Protein AF-A0A847P3S5-F1 (afdb_monomer)

Nearest PDB structures (foldseek):
  4bum-assembly1_X-2  TM=8.223E-01  e=2.031E+00  Danio rerio
  6tir-assembly1_A  TM=7.947E-01  e=7.097E+00  Homo sapiens
  2ess-assembly1_A-2  TM=5.194E-01  e=7.913E+00  Bacteroides thetaiotaomicron VPI-5482
  9hag-assembly1_A  TM=4.381E-01  e=9.836E+00  synthetic construct

Mean predicted aligned error: 4.7 Å

Secondary structure (DSSP, 8-state):
-EEEEEEE-SSSEEEEEEEEEETTEEEEEEEEEEEEETTEEEEEEEETTS-EEEEEEE-----

Sequence (63 aa):
IAVTVGKDITRRLRTKYTVESEASVIVQRATAEYRILQDLLLSGYQDTRGVNGAELRFIWERR

pLDDT: mean 91.34, std 7.03, range [59.41, 96.88]

Foldseek 3Di:
DKDKDKDDPDPFKIKIWMWDDDDHDTKIKIKIWGDPDPFWIKMWMAIPVGDIDIDIGGHDDDD

Structure (mmCIF, N/CA/C/O backbone):
data_AF-A0A847P3S5-F1
#
_entry.id   AF-A0A847P3S5-F1
#
loop_
_atom_site.group_PDB
_atom_site.id
_atom_site.type_symbol
_atom_site.label_atom_id
_atom_site.label_alt_id
_atom_site.label_comp_id
_atom_site.label_asym_id
_atom_site.label_entity_id
_atom_site.label_seq_id
_atom_site.pdbx_PDB_ins_code
_atom_site.Cartn_x
_atom_site.Cartn_y
_atom_site.Cartn_z
_atom_site.occupancy
_atom_site.B_iso_or_equiv
_atom_site.auth_seq_id
_atom_site.auth_comp_id
_atom_site.auth_asym_id
_atom_site.auth_atom_id
_atom_site.pdbx_PDB_model_num
ATOM 1 N N . ILE A 1 1 ? 15.613 -6.789 -5.397 1.00 78.00 1 ILE A N 1
ATOM 2 C CA . ILE A 1 1 ? 15.729 -6.141 -4.058 1.00 78.00 1 ILE A CA 1
ATOM 3 C C . ILE A 1 1 ? 14.593 -5.140 -3.932 1.00 78.00 1 ILE A C 1
ATOM 5 O O . ILE A 1 1 ? 14.392 -4.389 -4.877 1.00 78.00 1 ILE A O 1
ATOM 9 N N . ALA A 1 2 ? 13.860 -5.138 -2.817 1.00 87.00 2 ALA A N 1
ATOM 10 C CA . ALA A 1 2 ? 12.749 -4.218 -2.579 1.00 87.00 2 ALA A CA 1
ATOM 11 C C . ALA A 1 2 ? 12.967 -3.447 -1.272 1.00 87.00 2 ALA A C 1
ATOM 13 O O . ALA A 1 2 ? 13.318 -4.043 -0.254 1.00 87.00 2 ALA A O 1
ATOM 14 N N . VAL A 1 3 ? 12.772 -2.132 -1.307 1.00 92.75 3 VAL A N 1
ATOM 15 C CA . VAL A 1 3 ? 12.862 -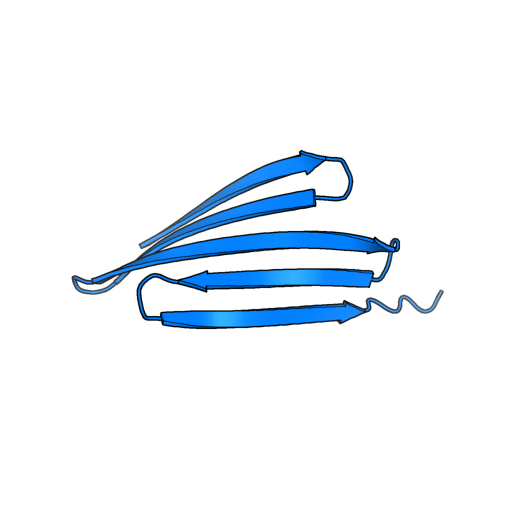1.248 -0.1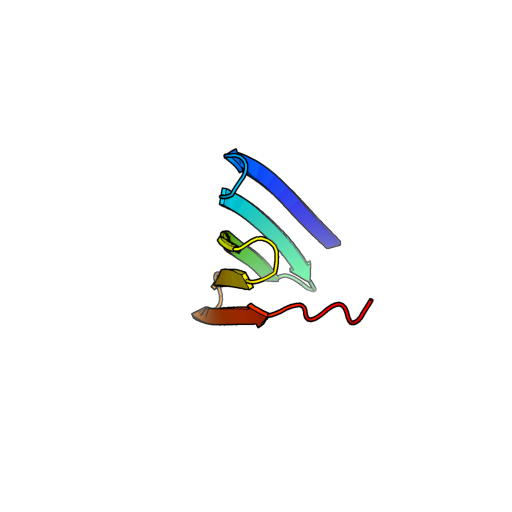41 1.00 92.75 3 VAL A CA 1
ATOM 16 C C . VAL A 1 3 ? 11.547 -0.501 -0.009 1.00 92.75 3 VAL A C 1
ATOM 18 O O . VAL A 1 3 ? 11.153 0.215 -0.926 1.00 92.75 3 VAL A O 1
ATOM 21 N N . THR A 1 4 ? 10.888 -0.631 1.140 1.00 94.25 4 THR A N 1
ATOM 22 C CA . THR A 1 4 ? 9.671 0.121 1.455 1.00 94.25 4 THR A CA 1
ATOM 23 C C . THR A 1 4 ? 9.954 1.127 2.556 1.00 94.25 4 THR A C 1
ATOM 25 O O . THR A 1 4 ? 10.389 0.769 3.648 1.00 94.25 4 THR A O 1
ATOM 28 N N . VAL A 1 5 ? 9.642 2.388 2.284 1.00 94.75 5 VAL A N 1
ATOM 29 C CA . VAL A 1 5 ? 9.670 3.474 3.258 1.00 94.75 5 VAL A CA 1
ATOM 30 C C . VAL A 1 5 ? 8.237 3.902 3.527 1.00 94.75 5 VAL A C 1
ATOM 32 O O . VAL A 1 5 ? 7.509 4.279 2.612 1.00 94.75 5 VAL A O 1
ATOM 35 N N . GLY A 1 6 ? 7.818 3.823 4.785 1.00 94.62 6 GLY A N 1
ATOM 36 C CA . GLY A 1 6 ? 6.493 4.245 5.225 1.00 94.62 6 GLY A CA 1
ATOM 37 C C . GLY A 1 6 ? 6.573 5.437 6.166 1.00 94.62 6 GLY A C 1
ATOM 38 O O . GLY A 1 6 ? 7.490 5.521 6.981 1.00 94.62 6 GLY A O 1
ATOM 39 N N . LYS A 1 7 ? 5.591 6.335 6.088 1.00 95.88 7 LYS A N 1
ATOM 40 C CA . LYS A 1 7 ? 5.403 7.406 7.065 1.00 95.88 7 LYS A CA 1
ATOM 41 C C . LYS A 1 7 ? 3.946 7.492 7.494 1.00 95.88 7 LYS A C 1
ATOM 43 O O . LYS A 1 7 ? 3.046 7.642 6.668 1.00 95.88 7 LYS A O 1
ATOM 48 N N . ASP A 1 8 ? 3.735 7.453 8.804 1.00 96.06 8 ASP A N 1
ATOM 49 C CA . ASP A 1 8 ? 2.469 7.839 9.414 1.00 96.06 8 ASP A CA 1
ATOM 50 C C . ASP A 1 8 ? 2.404 9.369 9.457 1.00 96.06 8 ASP A C 1
ATOM 52 O O . AS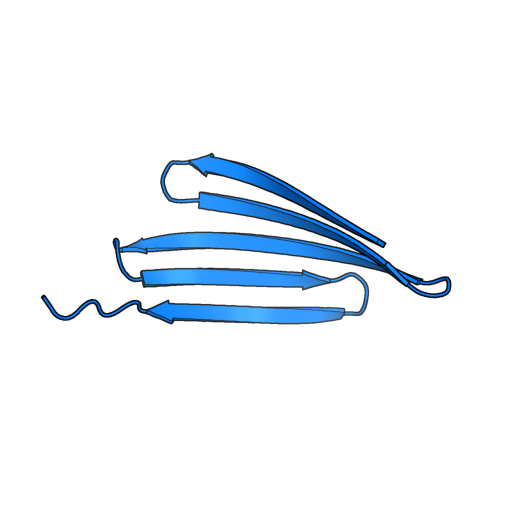P A 1 8 ? 3.159 10.023 10.174 1.00 96.06 8 ASP A O 1
ATOM 56 N N . ILE A 1 9 ? 1.541 9.948 8.621 1.00 94.50 9 ILE A N 1
ATOM 57 C CA . ILE A 1 9 ? 1.345 11.402 8.530 1.00 94.50 9 ILE A CA 1
ATOM 58 C C . ILE A 1 9 ? 0.383 11.859 9.625 1.00 94.50 9 ILE A C 1
ATOM 60 O O . ILE A 1 9 ? 0.578 12.895 10.252 1.00 94.50 9 ILE A O 1
ATOM 64 N N . THR A 1 10 ? -0.659 11.064 9.865 1.00 93.94 10 THR A N 1
ATOM 65 C CA . THR A 1 10 ? -1.600 11.245 10.971 1.00 93.94 10 THR A CA 1
ATOM 66 C C . THR A 1 10 ? -1.981 9.879 11.540 1.00 93.94 10 THR A C 1
ATOM 68 O O . THR A 1 10 ? -1.662 8.843 10.963 1.00 93.94 10 THR A O 1
ATOM 71 N N . ARG A 1 11 ? -2.773 9.849 12.621 1.00 91.81 11 ARG A N 1
ATOM 72 C CA . ARG A 1 11 ? -3.333 8.600 13.177 1.00 91.81 11 ARG A CA 1
ATOM 73 C C . ARG A 1 11 ? -4.163 7.784 12.167 1.00 91.81 11 ARG A C 1
ATOM 75 O 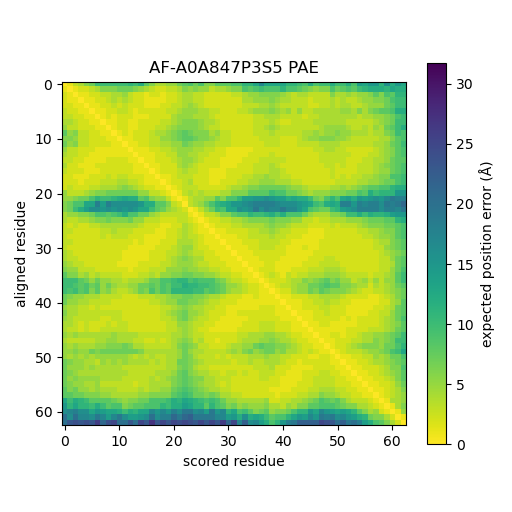O . ARG A 1 11 ? -4.397 6.593 12.382 1.00 91.81 11 ARG A O 1
ATOM 82 N N . ARG A 1 12 ? -4.667 8.426 11.106 1.00 93.81 12 ARG A N 1
ATOM 83 C CA . ARG A 1 12 ? -5.527 7.809 10.084 1.00 93.81 12 ARG A CA 1
ATOM 84 C C . ARG A 1 12 ? -4.905 7.771 8.690 1.00 93.81 12 ARG A C 1
ATOM 86 O O . ARG A 1 12 ? -5.429 7.044 7.862 1.00 93.81 12 ARG A O 1
ATOM 93 N N . LEU A 1 13 ? -3.837 8.522 8.424 1.00 94.31 13 LEU A N 1
ATOM 94 C CA . LEU A 1 13 ? -3.228 8.638 7.097 1.00 94.31 13 LEU A CA 1
ATOM 95 C C . LEU A 1 13 ? -1.787 8.139 7.126 1.00 94.31 13 LEU A C 1
ATOM 97 O O . LEU A 1 13 ? -0.953 8.690 7.849 1.00 94.31 13 LEU A O 1
ATOM 101 N N . ARG A 1 14 ? -1.500 7.160 6.272 1.00 96.50 14 ARG A N 1
ATOM 102 C CA . ARG A 1 14 ? -0.167 6.613 6.039 1.00 96.50 14 ARG A CA 1
ATOM 103 C C . ARG A 1 14 ? 0.175 6.710 4.564 1.00 96.50 14 ARG A C 1
ATOM 105 O O . ARG A 1 14 ? -0.661 6.443 3.705 1.00 96.50 14 ARG A O 1
ATOM 112 N N . THR A 1 15 ? 1.421 7.045 4.272 1.00 96.06 15 THR A N 1
ATOM 113 C CA . THR A 1 15 ? 1.975 6.933 2.924 1.00 96.06 15 THR A CA 1
ATOM 114 C C . THR A 1 15 ? 3.098 5.911 2.923 1.00 96.06 15 THR A C 1
ATOM 116 O O . THR A 1 15 ? 3.841 5.778 3.898 1.00 96.06 15 THR A O 1
ATOM 119 N N . LYS A 1 16 ? 3.201 5.146 1.840 1.00 96.69 16 LYS A N 1
ATOM 120 C CA . LYS A 1 16 ? 4.270 4.177 1.612 1.00 96.69 16 LYS A CA 1
ATOM 121 C C . LYS A 1 16 ? 4.866 4.419 0.238 1.00 96.69 16 LYS A C 1
ATOM 123 O O . LYS A 1 16 ? 4.144 4.675 -0.722 1.00 96.69 16 LYS A O 1
ATOM 128 N N . TYR A 1 17 ? 6.178 4.306 0.157 1.00 94.38 17 TYR A N 1
ATOM 129 C CA . TYR A 1 17 ? 6.921 4.326 -1.085 1.00 94.38 17 TYR A CA 1
ATOM 130 C C . TYR A 1 17 ? 7.754 3.060 -1.161 1.00 94.38 17 TYR A C 1
ATOM 132 O O . TYR A 1 17 ? 8.558 2.801 -0.268 1.00 94.38 17 TYR A O 1
ATOM 140 N N . THR A 1 18 ? 7.536 2.254 -2.190 1.00 94.50 18 THR A N 1
ATOM 141 C CA . THR A 1 18 ? 8.278 1.014 -2.408 1.00 94.50 18 THR A CA 1
ATOM 142 C C . THR A 1 18 ? 9.103 1.147 -3.671 1.00 94.50 18 THR A C 1
ATOM 144 O O . THR A 1 18 ? 8.571 1.504 -4.718 1.00 94.50 18 THR A O 1
ATOM 147 N N . VAL A 1 19 ? 10.398 0.875 -3.567 1.00 93.69 19 VAL A N 1
ATOM 148 C CA . VAL A 1 19 ? 11.324 0.820 -4.696 1.00 93.69 19 VAL A CA 1
ATOM 149 C C . VAL A 1 19 ? 11.765 -0.622 -4.864 1.00 93.69 19 VAL A C 1
ATOM 151 O O . VAL A 1 19 ? 12.374 -1.199 -3.965 1.00 93.69 19 VAL A O 1
ATOM 154 N N . GLU A 1 20 ? 11.454 -1.194 -6.016 1.00 91.75 20 GLU A N 1
ATOM 155 C CA . GLU A 1 20 ? 11.793 -2.561 -6.390 1.00 91.75 20 GLU A CA 1
ATOM 156 C C . GLU A 1 20 ? 12.781 -2.523 -7.554 1.00 91.75 20 GLU A C 1
ATOM 158 O O . GLU A 1 20 ? 12.600 -1.783 -8.519 1.00 91.75 20 GLU A O 1
ATOM 163 N N . SER A 1 21 ? 13.847 -3.309 -7.447 1.00 87.25 21 SER A N 1
ATOM 164 C CA . SER A 1 21 ? 14.827 -3.521 -8.509 1.00 87.25 21 SER A CA 1
ATOM 165 C C . SER A 1 21 ? 14.871 -5.007 -8.848 1.00 87.25 21 SER A C 1
ATOM 167 O O . SER A 1 21 ? 15.281 -5.826 -8.013 1.00 87.25 21 SER A O 1
ATOM 169 N N . GLU A 1 22 ? 14.426 -5.337 -10.059 1.00 82.25 22 GLU A N 1
ATOM 170 C CA . GLU A 1 22 ? 14.505 -6.665 -10.671 1.00 82.25 22 GLU A CA 1
ATOM 171 C C . GLU A 1 22 ? 15.130 -6.550 -12.061 1.00 82.25 22 GLU A C 1
ATOM 173 O O . GLU A 1 22 ? 14.679 -5.746 -12.870 1.00 82.25 22 GLU A O 1
ATOM 178 N N . ALA A 1 23 ? 16.160 -7.361 -12.332 1.00 71.44 23 ALA A N 1
ATOM 179 C CA . ALA A 1 23 ? 16.687 -7.651 -13.673 1.00 71.44 23 ALA A CA 1
ATOM 180 C C . ALA A 1 23 ? 16.744 -6.447 -14.648 1.00 71.44 23 ALA A C 1
ATOM 182 O O . ALA A 1 23 ? 16.338 -6.562 -15.802 1.00 71.44 23 ALA A O 1
ATOM 183 N N . SER A 1 24 ? 17.270 -5.307 -14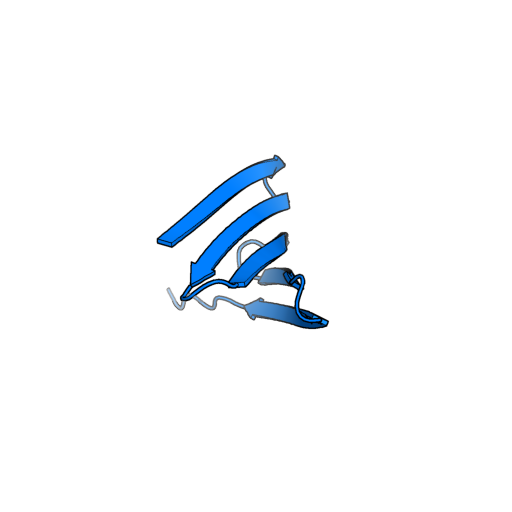.174 1.00 77.19 24 SER A N 1
ATOM 184 C CA . SER A 1 24 ? 17.451 -4.035 -14.907 1.00 77.19 24 SER A CA 1
ATOM 185 C C . SER A 1 24 ? 16.249 -3.083 -14.990 1.00 77.19 24 SER A C 1
ATOM 187 O O . SER A 1 24 ? 16.347 -2.052 -15.655 1.00 77.19 24 SER A O 1
ATOM 189 N N . VAL A 1 25 ? 15.151 -3.344 -14.277 1.00 81.81 25 VAL A N 1
ATOM 190 C CA . VAL A 1 25 ? 14.013 -2.420 -14.160 1.00 81.81 25 VAL A CA 1
ATOM 191 C C . VAL A 1 25 ? 13.872 -1.936 -12.719 1.00 81.81 25 VAL A C 1
ATOM 193 O O . VAL A 1 25 ? 13.801 -2.733 -11.783 1.00 81.81 25 VAL A O 1
ATOM 196 N N . ILE A 1 26 ? 13.809 -0.612 -12.550 1.00 89.31 26 ILE A N 1
ATOM 197 C CA . ILE A 1 26 ? 13.466 0.031 -11.279 1.00 89.31 26 ILE A CA 1
ATOM 198 C C . ILE A 1 26 ? 11.981 0.385 -11.314 1.00 89.31 26 ILE A C 1
ATOM 200 O O . ILE A 1 26 ? 11.552 1.249 -12.082 1.00 89.31 26 ILE A O 1
ATOM 204 N N . VAL A 1 27 ? 11.200 -0.267 -10.462 1.00 92.69 27 VAL A N 1
ATOM 205 C CA . VAL A 1 27 ? 9.781 0.029 -10.266 1.00 92.69 27 VAL A CA 1
ATOM 206 C C . VAL A 1 27 ? 9.632 0.813 -8.977 1.00 92.69 27 VAL A C 1
ATOM 208 O O . VAL A 1 27 ? 10.103 0.392 -7.924 1.00 92.69 27 VAL A O 1
ATOM 211 N N . GLN A 1 28 ? 8.973 1.964 -9.052 1.00 93.81 28 GLN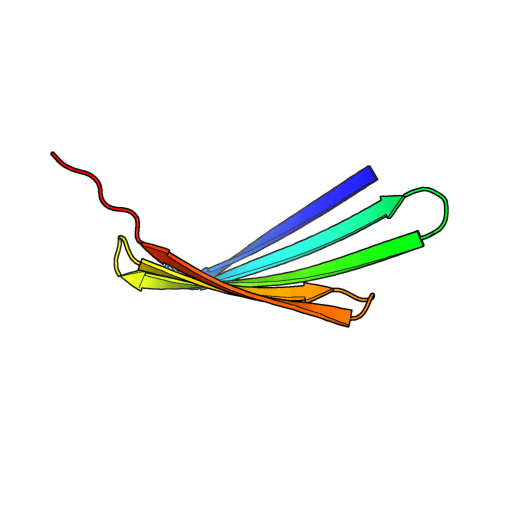 A N 1
ATOM 212 C CA . GLN A 1 28 ? 8.651 2.755 -7.871 1.00 93.81 28 GLN A CA 1
ATOM 213 C C . GLN A 1 28 ? 7.140 2.777 -7.706 1.00 93.81 28 GLN A C 1
ATOM 215 O O . GLN A 1 28 ? 6.425 3.077 -8.660 1.00 93.81 28 GLN A O 1
ATOM 220 N N . ARG A 1 29 ? 6.658 2.445 -6.510 1.00 95.19 29 ARG A N 1
ATOM 221 C CA . ARG A 1 29 ? 5.240 2.395 -6.161 1.00 95.19 29 ARG A CA 1
ATOM 222 C C . ARG A 1 29 ? 4.955 3.320 -4.992 1.00 95.19 29 ARG A C 1
ATOM 224 O O . ARG A 1 29 ? 5.466 3.112 -3.893 1.00 95.19 29 ARG A O 1
ATOM 231 N N . ALA A 1 30 ? 4.090 4.297 -5.224 1.00 96.06 30 ALA A N 1
ATOM 232 C CA . ALA A 1 30 ? 3.517 5.131 -4.182 1.00 96.06 30 ALA A CA 1
ATOM 233 C C . ALA A 1 30 ? 2.164 4.555 -3.758 1.00 96.06 30 ALA A C 1
ATOM 235 O O . ALA A 1 30 ? 1.326 4.240 -4.602 1.00 96.06 30 ALA A O 1
ATOM 236 N N . THR A 1 31 ? 1.944 4.447 -2.453 1.00 96.88 31 THR A N 1
ATOM 237 C CA . THR A 1 31 ? 0.682 4.006 -1.860 1.00 96.88 31 THR A CA 1
ATOM 238 C C . THR A 1 31 ? 0.252 5.001 -0.792 1.00 96.88 31 THR A C 1
ATOM 240 O O . THR A 1 31 ? 1.048 5.392 0.063 1.00 96.88 31 THR A O 1
ATOM 243 N N . ALA A 1 32 ? -1.016 5.389 -0.814 1.00 96.69 32 ALA A N 1
ATOM 244 C CA . ALA A 1 32 ? -1.651 6.166 0.240 1.00 96.69 32 ALA A CA 1
ATOM 245 C C . ALA A 1 32 ? -2.752 5.327 0.886 1.00 96.69 32 ALA A C 1
ATOM 247 O O . ALA A 1 32 ? -3.559 4.714 0.192 1.00 96.69 32 ALA A O 1
ATOM 248 N N . GLU A 1 33 ? -2.782 5.300 2.212 1.00 96.44 33 GLU A N 1
ATOM 249 C CA . GLU A 1 33 ? -3.740 4.538 3.007 1.00 96.44 33 GLU A CA 1
ATOM 250 C C . GLU A 1 33 ? -4.446 5.484 3.977 1.00 96.44 33 GLU A C 1
ATOM 252 O O . GLU A 1 33 ? -3.801 6.184 4.761 1.00 96.44 33 GLU A O 1
ATOM 257 N N . TYR A 1 34 ? -5.775 5.486 3.946 1.00 95.88 34 TYR A N 1
ATOM 258 C CA . TYR A 1 34 ? -6.621 6.269 4.829 1.00 95.88 34 TYR A CA 1
ATOM 259 C C . TYR A 1 34 ? -7.593 5.374 5.595 1.00 95.88 34 TYR A C 1
ATOM 261 O O . TYR A 1 34 ? -8.397 4.639 5.022 1.00 95.88 34 TYR A O 1
ATOM 269 N N . ARG A 1 35 ? -7.546 5.461 6.922 1.00 94.75 35 ARG A N 1
ATOM 270 C CA . ARG A 1 35 ? -8.460 4.764 7.824 1.00 94.75 35 ARG A CA 1
ATOM 271 C C . ARG A 1 35 ? -9.723 5.598 8.025 1.00 94.75 35 ARG A C 1
ATOM 273 O O . ARG A 1 35 ? -9.690 6.602 8.739 1.00 94.75 35 ARG A O 1
ATOM 280 N N . ILE A 1 36 ? -10.826 5.158 7.423 1.00 91.81 36 ILE A N 1
ATOM 281 C CA . ILE A 1 36 ? -12.139 5.810 7.526 1.00 91.81 36 ILE A CA 1
ATOM 282 C C . ILE A 1 36 ? -12.757 5.501 8.897 1.00 91.81 36 ILE A C 1
ATOM 284 O O . ILE A 1 36 ? -13.068 6.413 9.663 1.00 91.81 36 ILE A O 1
ATOM 288 N N . LEU A 1 37 ? -12.857 4.212 9.232 1.00 88.81 37 LEU A N 1
ATOM 289 C CA . LEU A 1 37 ? -13.306 3.685 10.529 1.00 88.81 37 LEU A CA 1
ATOM 290 C C . LEU A 1 37 ? -12.234 2.741 11.084 1.00 88.81 37 LEU A C 1
ATOM 292 O O . LEU A 1 37 ? -11.296 2.414 10.363 1.00 88.81 37 LEU A O 1
ATOM 296 N N . GLN A 1 38 ? -12.345 2.297 12.342 1.00 86.31 38 GLN A N 1
ATOM 297 C CA . GLN A 1 38 ? -11.388 1.327 12.912 1.00 86.31 38 GLN A CA 1
ATOM 298 C C . GLN A 1 38 ? -11.173 0.118 11.992 1.00 86.31 38 GLN A C 1
ATOM 300 O O . GLN A 1 38 ? -10.030 -0.279 11.769 1.00 86.31 38 GLN A O 1
ATOM 305 N N . ASP A 1 39 ? -12.259 -0.326 11.371 1.00 90.44 39 ASP A N 1
ATOM 306 C CA . ASP A 1 39 ? -12.341 -1.547 10.580 1.00 90.44 39 ASP A CA 1
ATOM 307 C C . ASP A 1 39 ? -12.407 -1.300 9.068 1.00 90.44 39 ASP A C 1
ATOM 309 O O . ASP A 1 39 ? -12.459 -2.248 8.291 1.00 90.44 39 ASP A O 1
ATOM 313 N N . LEU A 1 40 ? -12.414 -0.036 8.624 1.00 93.38 40 LEU A N 1
ATOM 314 C CA . LEU A 1 40 ? -12.526 0.324 7.208 1.00 93.38 40 LEU A CA 1
ATOM 315 C C . LEU A 1 40 ? -11.315 1.136 6.750 1.00 93.38 40 LEU A C 1
ATOM 317 O O . LEU A 1 40 ? -11.124 2.290 7.153 1.00 93.38 40 LEU A O 1
ATOM 321 N N . LEU A 1 41 ? -10.530 0.539 5.859 1.00 95.38 41 LEU A N 1
ATOM 322 C CA . LEU A 1 41 ? -9.356 1.135 5.238 1.00 95.38 41 LEU A CA 1
ATOM 323 C C . LEU A 1 41 ? -9.615 1.364 3.748 1.00 95.38 41 LEU A C 1
ATOM 325 O O . LEU A 1 41 ? -9.992 0.445 3.027 1.00 95.38 41 LEU A O 1
ATOM 329 N N . LEU A 1 42 ? -9.360 2.581 3.286 1.00 96.25 42 LEU A N 1
ATOM 330 C CA . LEU A 1 42 ? -9.230 2.900 1.871 1.00 96.25 42 LEU A CA 1
ATOM 331 C C . LEU A 1 42 ? -7.745 3.009 1.543 1.00 96.25 42 LEU A C 1
ATOM 333 O O . LEU A 1 42 ? -6.997 3.659 2.271 1.00 96.25 42 LEU A O 1
ATOM 337 N N . SER A 1 43 ? -7.311 2.416 0.441 1.00 96.25 43 SER A N 1
ATOM 338 C CA . SER A 1 43 ? -5.970 2.626 -0.084 1.00 96.25 43 SER A CA 1
ATOM 339 C C . SER A 1 43 ? -5.987 2.862 -1.585 1.00 96.25 43 SER A C 1
ATOM 341 O O . SER A 1 43 ? -6.882 2.412 -2.295 1.00 96.25 43 SER A O 1
ATOM 343 N N . GLY A 1 44 ? -4.996 3.600 -2.062 1.00 96.88 44 GLY A N 1
ATOM 344 C CA . GLY A 1 44 ? -4.743 3.817 -3.477 1.00 96.88 44 GLY A CA 1
ATOM 345 C C . GLY A 1 44 ? -3.260 3.674 -3.751 1.00 96.88 44 GLY A C 1
ATOM 346 O O . GLY A 1 44 ? -2.437 4.028 -2.903 1.00 96.88 44 GLY A O 1
ATOM 347 N N . TYR A 1 45 ? -2.913 3.151 -4.920 1.00 96.44 45 TYR A N 1
ATOM 348 C CA . TYR A 1 45 ? -1.527 3.032 -5.339 1.00 96.44 45 TYR A CA 1
ATOM 349 C C . TYR A 1 45 ? -1.342 3.354 -6.818 1.00 96.44 45 TYR A C 1
ATOM 351 O O . TYR A 1 45 ? -2.247 3.203 -7.639 1.00 96.44 45 TYR A O 1
ATOM 359 N N . GLN A 1 46 ? -0.127 3.772 -7.144 1.00 96.19 46 GLN A N 1
ATOM 360 C CA . GLN A 1 46 ? 0.346 3.974 -8.504 1.00 96.19 46 GLN A CA 1
ATOM 361 C C . GLN A 1 46 ? 1.812 3.561 -8.570 1.00 96.19 46 GLN A C 1
ATOM 363 O O . GLN A 1 46 ? 2.585 3.874 -7.661 1.00 96.19 46 GLN A O 1
ATOM 368 N N . ASP A 1 47 ? 2.195 2.860 -9.635 1.00 94.25 47 ASP A N 1
ATOM 369 C CA . ASP A 1 47 ? 3.591 2.581 -9.946 1.00 94.25 47 ASP A CA 1
ATOM 370 C C . ASP A 1 47 ? 4.056 3.200 -11.271 1.00 94.25 47 ASP A C 1
ATOM 372 O O . ASP A 1 47 ? 3.263 3.637 -12.108 1.00 94.25 47 ASP A O 1
ATOM 376 N N . THR A 1 48 ? 5.376 3.252 -11.451 1.00 92.06 48 THR A N 1
ATOM 377 C CA . THR A 1 48 ? 6.034 3.849 -12.623 1.00 92.06 48 THR A CA 1
ATOM 378 C C . THR A 1 48 ? 5.813 3.090 -13.931 1.00 92.06 48 THR A C 1
ATOM 380 O O . THR A 1 48 ? 6.166 3.605 -14.988 1.00 92.06 48 THR A O 1
ATOM 383 N N . ARG A 1 49 ? 5.221 1.891 -13.897 1.00 91.94 49 ARG A N 1
ATOM 384 C CA . ARG A 1 49 ? 4.869 1.113 -15.097 1.00 91.94 49 ARG A CA 1
ATOM 385 C C . ARG A 1 49 ? 3.439 1.385 -15.562 1.00 91.94 49 ARG A C 1
ATOM 387 O O . ARG A 1 49 ? 2.975 0.753 -16.505 1.00 91.94 49 ARG A O 1
ATOM 394 N N . GLY A 1 50 ? 2.735 2.299 -14.894 1.00 90.06 50 GLY A N 1
ATOM 395 C CA . GLY A 1 50 ? 1.337 2.602 -15.173 1.00 90.06 50 GLY A CA 1
ATOM 396 C C . GLY A 1 50 ? 0.356 1.655 -14.485 1.00 90.06 50 GLY A C 1
ATOM 397 O O . GLY A 1 50 ? -0.837 1.745 -14.761 1.00 90.06 50 GLY A O 1
ATOM 398 N N . VAL A 1 51 ? 0.808 0.782 -13.573 1.00 92.69 51 VAL A N 1
ATOM 399 C CA . VAL A 1 51 ? -0.108 -0.025 -12.759 1.00 92.69 51 VAL A CA 1
ATOM 400 C C . VAL A 1 51 ? -0.612 0.832 -11.609 1.00 92.69 51 VAL A C 1
ATOM 402 O O . VAL A 1 51 ? 0.139 1.247 -10.724 1.00 92.69 51 VAL A O 1
ATOM 405 N N . ASN A 1 52 ? -1.908 1.086 -11.608 1.00 94.44 52 ASN A N 1
ATOM 406 C CA . ASN A 1 52 ? -2.598 1.866 -10.599 1.00 94.44 52 ASN A CA 1
ATOM 407 C C . ASN A 1 52 ? -3.864 1.141 -10.144 1.00 94.44 52 ASN A C 1
ATOM 409 O O . ASN A 1 52 ? -4.359 0.225 -10.800 1.00 94.44 52 ASN A O 1
ATOM 413 N N . GLY A 1 53 ? -4.351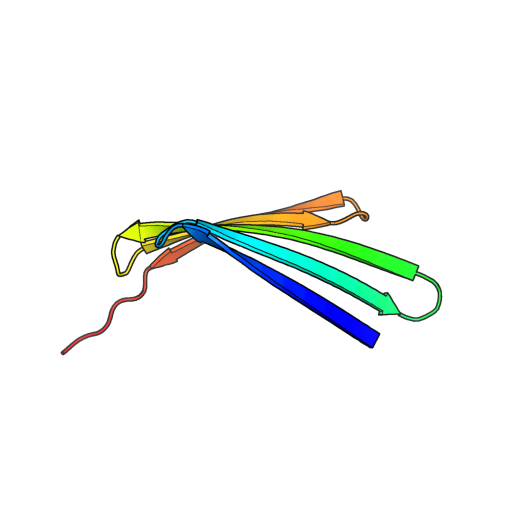 1.514 -8.969 1.00 96.00 53 GLY A N 1
ATOM 414 C CA . GLY A 1 53 ? -5.516 0.873 -8.389 1.00 96.00 53 GLY A CA 1
ATOM 415 C C . GLY A 1 53 ? -5.917 1.493 -7.065 1.00 96.00 53 GLY A C 1
ATOM 416 O O . GLY A 1 53 ? -5.180 2.276 -6.462 1.00 96.00 53 GLY A O 1
ATOM 417 N N . ALA A 1 54 ? -7.107 1.119 -6.619 1.00 95.75 54 ALA A N 1
ATOM 418 C CA . ALA A 1 54 ? -7.621 1.452 -5.306 1.00 95.75 54 ALA A CA 1
ATOM 419 C C . ALA A 1 54 ? -8.225 0.201 -4.668 1.00 95.75 54 ALA A C 1
ATOM 421 O O . ALA A 1 54 ? -8.757 -0.667 -5.358 1.00 95.75 54 ALA A O 1
ATOM 422 N N . GLU A 1 55 ? -8.136 0.117 -3.349 1.00 95.56 55 GLU A N 1
ATOM 423 C CA . GLU A 1 55 ? -8.650 -0.993 -2.559 1.00 95.56 55 GLU A CA 1
ATOM 424 C C . GLU A 1 55 ? -9.444 -0.443 -1.372 1.00 95.56 55 GLU A C 1
ATOM 426 O O . GLU A 1 55 ? -8.981 0.444 -0.651 1.00 95.56 55 GLU A O 1
ATOM 431 N N . LEU A 1 56 ? -10.632 -1.002 -1.146 1.00 95.25 56 LEU A N 1
ATOM 432 C CA . LEU A 1 56 ? -11.384 -0.846 0.094 1.00 95.25 56 LEU A CA 1
ATOM 433 C C . LEU A 1 56 ? -11.293 -2.154 0.875 1.00 95.25 56 LEU A C 1
ATOM 435 O O . LEU A 1 56 ? -11.734 -3.197 0.398 1.00 95.25 56 LEU A O 1
ATOM 439 N N . ARG A 1 57 ? -10.732 -2.094 2.083 1.00 94.50 57 ARG A N 1
ATOM 440 C CA . ARG A 1 57 ? -10.592 -3.240 2.978 1.00 94.50 57 ARG A CA 1
ATOM 441 C C . ARG A 1 57 ? -11.443 -3.038 4.219 1.00 94.50 57 ARG A C 1
ATOM 443 O O . ARG A 1 57 ? -11.206 -2.114 4.996 1.00 94.50 57 ARG A O 1
ATOM 450 N N . PHE A 1 58 ? -12.407 -3.932 4.396 1.00 92.69 58 PHE A N 1
ATOM 451 C CA . PHE A 1 58 ? -13.219 -4.029 5.599 1.00 92.69 58 PHE A CA 1
ATOM 452 C C . PHE A 1 58 ? -12.749 -5.225 6.429 1.00 92.69 58 PHE A C 1
ATOM 454 O O . PHE A 1 58 ? -12.692 -6.344 5.921 1.00 92.69 58 PHE A O 1
ATOM 461 N N . ILE A 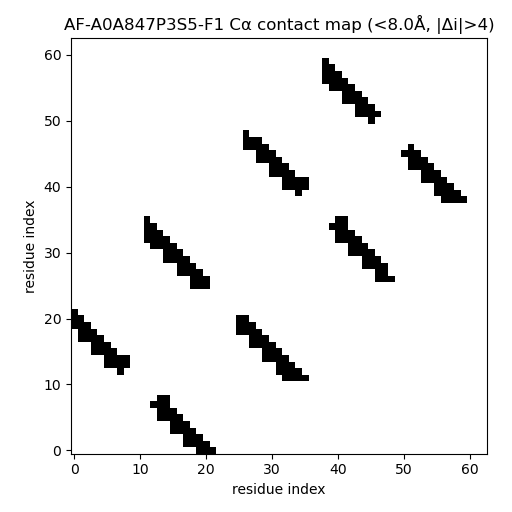1 59 ? -12.381 -4.985 7.683 1.00 87.19 59 ILE A N 1
ATOM 462 C CA . ILE A 1 59 ? -11.937 -6.016 8.620 1.00 87.19 59 ILE A CA 1
ATOM 463 C C . ILE A 1 59 ? -13.089 -6.292 9.578 1.00 87.19 59 ILE A C 1
ATOM 465 O O . ILE A 1 59 ? -13.372 -5.498 10.461 1.00 87.19 59 ILE A O 1
ATOM 469 N N . TRP A 1 60 ? -13.764 -7.425 9.417 1.00 86.75 60 TRP A N 1
ATOM 470 C CA . TRP A 1 60 ? -14.754 -7.861 10.396 1.00 86.75 60 TRP A CA 1
ATOM 471 C C . TRP A 1 60 ? -14.084 -8.792 11.400 1.00 86.75 60 TRP A C 1
ATOM 473 O O . TRP A 1 60 ? -13.742 -9.924 11.065 1.00 86.75 60 TRP A O 1
ATOM 483 N N . GLU A 1 61 ? -13.959 -8.347 12.647 1.00 79.88 61 GLU A N 1
ATOM 484 C CA . GLU A 1 61 ? -13.600 -9.222 13.762 1.00 79.88 61 GLU A CA 1
ATOM 485 C C . GLU A 1 61 ? -14.870 -9.636 14.527 1.00 79.88 61 GLU A C 1
ATOM 487 O O . GLU A 1 61 ? -15.598 -8.796 15.061 1.00 79.88 61 GLU A O 1
ATOM 492 N N . ARG A 1 62 ? -15.219 -10.931 14.500 1.00 74.88 62 ARG A N 1
ATOM 493 C CA . ARG A 1 62 ? -16.367 -11.461 15.251 1.00 74.88 62 ARG A CA 1
ATOM 494 C C . ARG A 1 62 ? -15.862 -11.839 16.648 1.00 74.88 62 ARG A C 1
ATOM 496 O O . ARG A 1 62 ? -15.079 -12.776 16.765 1.00 74.88 62 ARG A O 1
ATOM 503 N N . ARG A 1 63 ? -16.250 -11.059 17.659 1.00 59.41 63 ARG A N 1
ATOM 504 C CA . ARG A 1 63 ? -15.945 -11.318 19.076 1.00 59.41 63 ARG A CA 1
ATOM 505 C C . ARG A 1 63 ? -16.744 -12.489 19.629 1.00 59.41 63 ARG A C 1
ATOM 507 O O . ARG A 1 63 ? -17.898 -12.662 19.176 1.00 59.41 63 ARG A O 1
#

Radius of gyration: 13.93 Å; Cα contacts (8 Å, |Δi|>4): 123; cha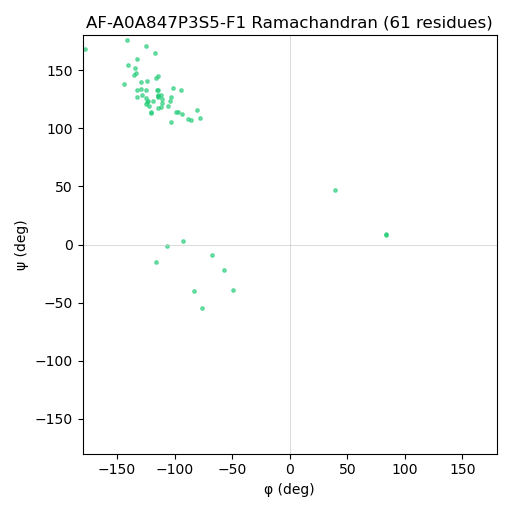ins: 1; bounding box: 34×23×34 Å

Solvent-accessible surface area (backbone atoms only — not comparable to full-atom values): 3633 Å² total; per-residue (Å²): 95,76,50,76,51,71,47,75,79,46,103,42,35,35,40,37,40,35,43,37,44,53,100,93,44,80,42,46,33,46,35,44,37,40,48,79,46,102,43,33,35,42,34,38,39,42,33,76,85,73,56,62,54,72,48,79,48,74,60,86,81,86,129